Protein AF-A0A8B9NA11-F1 (afdb_monomer_lite)

Sequence (146 aa):
MPLFGKTFSPKKTPPRKCASLSNLHSLDRSTREIELGLDYGIPTMNLAGQSLKFENGQWVAESGSFTGDRREMQRLRKRNQQLEEENNLLRLKVDILLDMVSLCPTVTCPRQQKCRSEGCWNRQRRPFSLLPALSALPCYARQRAK

Radius of gyration: 42.93 Å; chains: 1; bounding box: 74×71×108 Å

InterPro domains:
  IPR028118 Chibby family [PF14645] (2-102)
  IPR028118 Chibby family [cd07429] (1-102)

Organism: NCBI:txid211598

pLDDT: mean 70.32, std 20.33, range [32.75, 98.31]

Foldseek 3Di:
DDPDPDDPDDDPDPPDPPPDCPCLVVDDPVVCCVPPNPCPDFDWDADPNWIWTQDPNDTHTPDDDCVVVVVVVVVVVVVVVVVVVVVVVVVVVVVVVVVCVVVPPPPDPPVVVVVPPDPDDDDDDDDDDDDDDDDDDDDDDDDDDD

Secondary structure (DSSP, 8-state):
---------PPPPPPP----GGGTTSS-HHHHHHHHSS---S-EEEETTEEEEEETTEEEESSS-HHHHHHHHHHHHHHHHHHHHHHHHHHHHHHHHHHHHHHSSSS---TTTTTTS---------------------PPP-----

Structure (mmCIF, N/CA/C/O backbone):
data_AF-A0A8B9NA11-F1
#
_entry.id   AF-A0A8B9NA11-F1
#
loop_
_atom_site.group_PDB
_atom_site.id
_atom_site.type_symbol
_atom_site.label_atom_id
_atom_site.label_alt_id
_atom_site.label_comp_id
_atom_site.label_asym_id
_atom_site.label_entity_id
_atom_site.label_seq_id
_atom_site.pdbx_PDB_ins_code
_atom_site.Cartn_x
_atom_site.Cartn_y
_atom_site.Cartn_z
_atom_site.occupancy
_atom_site.B_iso_or_equiv
_atom_site.auth_seq_id
_atom_site.auth_comp_id
_atom_site.auth_asym_id
_atom_site.auth_atom_id
_atom_site.pdbx_PDB_model_num
ATOM 1 N N . MET A 1 1 ? -3.813 56.909 -9.242 1.00 50.81 1 MET A N 1
ATOM 2 C CA . MET A 1 1 ? -3.854 57.016 -10.723 1.00 50.81 1 MET A CA 1
ATOM 3 C C . MET A 1 1 ? -2.635 56.276 -11.272 1.00 50.81 1 MET A C 1
ATOM 5 O O . MET A 1 1 ? -1.624 56.304 -10.586 1.00 50.81 1 MET A O 1
ATOM 9 N N . PRO A 1 2 ? -2.775 55.430 -12.308 1.00 54.38 2 PRO A N 1
ATOM 10 C CA . PRO A 1 2 ? -2.420 54.013 -12.224 1.00 54.38 2 PRO A CA 1
ATOM 11 C C . PRO A 1 2 ? -0.917 53.748 -12.063 1.00 54.38 2 PRO A C 1
ATOM 13 O O . PRO A 1 2 ? -0.106 54.060 -12.927 1.00 54.38 2 PRO A O 1
ATOM 16 N N . LEU A 1 3 ? -0.612 53.085 -10.944 1.00 57.53 3 LEU A N 1
ATOM 17 C CA . LEU A 1 3 ? 0.678 52.563 -10.479 1.00 57.53 3 LEU A CA 1
ATOM 18 C C . LEU A 1 3 ? 0.939 51.122 -10.982 1.00 57.53 3 LEU A C 1
ATOM 20 O O . LEU A 1 3 ? 1.667 50.358 -10.360 1.00 57.53 3 LEU A O 1
ATOM 24 N N . PHE A 1 4 ? 0.317 50.731 -12.098 1.00 64.19 4 PHE A N 1
ATOM 25 C CA . PHE A 1 4 ? 0.427 49.398 -12.694 1.00 64.19 4 PHE A CA 1
ATOM 26 C C . PHE A 1 4 ? 0.477 49.545 -14.213 1.00 64.19 4 PHE A C 1
ATOM 28 O O . PHE A 1 4 ? -0.523 49.877 -14.844 1.00 64.19 4 PHE A O 1
ATOM 35 N N . GLY A 1 5 ? 1.659 49.348 -14.796 1.00 65.19 5 GLY A N 1
ATOM 36 C CA . GLY A 1 5 ? 1.911 49.695 -16.195 1.00 65.19 5 GLY A CA 1
ATOM 37 C C . GLY A 1 5 ? 3.023 48.888 -16.855 1.00 65.19 5 GLY A C 1
ATOM 38 O O . GLY A 1 5 ? 3.873 49.458 -17.522 1.00 65.19 5 GLY A O 1
ATOM 39 N N . LYS A 1 6 ? 3.018 47.563 -16.685 1.00 63.84 6 LYS A N 1
ATOM 40 C CA . LYS A 1 6 ? 3.519 46.618 -17.696 1.00 63.84 6 LYS A CA 1
ATOM 41 C C . LYS A 1 6 ? 2.579 45.421 -17.692 1.00 63.84 6 LYS A C 1
ATOM 43 O O . LYS A 1 6 ? 2.702 44.534 -16.854 1.00 63.84 6 LYS A O 1
ATOM 48 N N . THR A 1 7 ? 1.611 45.423 -18.604 1.00 67.75 7 THR A N 1
ATOM 49 C CA . THR A 1 7 ? 0.746 44.269 -18.847 1.00 67.75 7 THR A CA 1
ATOM 50 C C . THR A 1 7 ? 1.639 43.108 -19.258 1.00 67.75 7 THR A C 1
ATOM 52 O O . THR A 1 7 ? 2.293 43.156 -20.304 1.00 67.75 7 THR A O 1
ATOM 55 N N . PHE A 1 8 ? 1.721 42.105 -18.386 1.00 72.69 8 PHE A N 1
ATOM 56 C CA . PHE A 1 8 ? 2.454 40.869 -18.612 1.00 72.69 8 PHE A CA 1
ATOM 57 C C . PHE A 1 8 ? 2.107 40.328 -20.003 1.00 72.69 8 PHE A C 1
ATOM 59 O O . PHE A 1 8 ? 0.993 39.878 -20.251 1.00 72.69 8 PHE A O 1
ATOM 66 N N . SER A 1 9 ? 3.064 40.441 -20.921 1.00 72.81 9 SER A N 1
ATOM 67 C CA . SER A 1 9 ? 2.951 39.990 -22.306 1.00 72.81 9 SER A CA 1
ATOM 68 C C . SER A 1 9 ? 3.911 38.816 -22.469 1.00 72.81 9 SER A C 1
ATOM 70 O O . SER A 1 9 ? 5.049 39.011 -22.908 1.00 72.81 9 SER A O 1
ATOM 72 N N . PRO A 1 10 ? 3.531 37.609 -22.010 1.00 77.44 10 PRO A N 1
ATOM 73 C CA . PRO A 1 10 ? 4.408 36.456 -22.085 1.00 77.44 10 PRO A CA 1
ATOM 74 C C . PRO A 1 10 ? 4.738 36.183 -23.551 1.00 77.44 10 PRO A C 1
ATOM 76 O O . PRO A 1 10 ? 3.852 36.115 -24.407 1.00 77.44 10 PRO A O 1
ATOM 79 N N . LYS A 1 11 ? 6.036 36.051 -23.847 1.00 78.69 11 LYS A N 1
ATOM 80 C CA . LYS A 1 11 ? 6.511 35.673 -25.180 1.00 78.69 11 LYS A CA 1
ATOM 81 C C . LYS A 1 11 ? 5.840 34.359 -25.584 1.00 78.69 11 LYS A C 1
ATOM 83 O O . LYS A 1 11 ? 5.716 33.456 -24.757 1.00 78.69 11 LYS A O 1
ATOM 88 N N . LYS A 1 12 ? 5.416 34.251 -26.848 1.00 77.00 12 LYS A N 1
ATOM 89 C CA . LYS A 1 12 ? 4.866 33.002 -27.388 1.00 77.00 12 LYS A CA 1
ATOM 90 C C . LYS A 1 12 ? 5.899 31.901 -27.170 1.00 77.00 12 LYS A C 1
ATOM 92 O O . LYS A 1 12 ? 7.038 32.019 -27.621 1.00 77.00 12 LYS A O 1
ATOM 97 N N . THR A 1 13 ? 5.510 30.871 -26.428 1.00 76.88 13 THR A N 1
ATOM 98 C CA . THR A 1 13 ? 6.340 29.686 -26.259 1.00 76.88 13 THR A CA 1
ATOM 99 C C . THR A 1 13 ? 6.600 29.093 -27.645 1.00 76.88 13 THR A C 1
ATOM 101 O O . THR A 1 13 ? 5.662 29.019 -28.446 1.00 76.88 13 THR A O 1
ATOM 104 N N . PRO A 1 14 ? 7.850 28.708 -27.968 1.00 80.00 14 PRO A N 1
ATOM 105 C CA . PRO A 1 14 ? 8.144 28.032 -29.222 1.00 80.00 14 PRO A CA 1
ATOM 106 C C . PRO A 1 14 ? 7.179 26.858 -29.403 1.00 80.00 14 PRO A C 1
ATOM 108 O O . PRO A 1 14 ? 6.889 26.179 -28.408 1.00 80.00 14 PRO A O 1
ATOM 111 N N . PRO A 1 15 ? 6.674 26.613 -30.626 1.00 77.50 15 PRO A N 1
ATOM 112 C CA . PRO A 1 15 ? 5.846 25.452 -30.890 1.00 77.50 15 PRO A CA 1
ATOM 113 C C . PRO A 1 15 ? 6.562 24.221 -30.349 1.00 77.50 15 PRO A C 1
ATOM 115 O O . PRO A 1 15 ? 7.686 23.912 -30.756 1.00 77.50 15 PRO A O 1
ATOM 118 N N . ARG A 1 16 ? 5.940 23.544 -29.379 1.00 73.25 16 ARG A N 1
ATOM 119 C CA . ARG A 1 16 ? 6.432 22.239 -28.955 1.00 73.25 16 ARG A CA 1
ATOM 120 C C . ARG A 1 16 ? 6.388 21.372 -30.203 1.00 73.25 16 ARG A C 1
ATOM 122 O O . ARG A 1 16 ? 5.339 21.282 -30.838 1.00 73.25 16 ARG A O 1
ATOM 129 N N . LYS A 1 17 ? 7.524 20.781 -30.577 1.00 69.06 17 LYS A N 1
ATOM 130 C CA . LYS A 1 17 ? 7.553 19.704 -31.565 1.00 69.06 17 LYS A CA 1
ATOM 131 C C . LYS A 1 17 ? 6.767 18.555 -30.944 1.00 69.06 17 LYS A C 1
ATOM 133 O O . LYS A 1 17 ? 7.330 17.729 -30.236 1.00 69.06 17 LYS A O 1
ATOM 138 N N . CYS A 1 18 ? 5.448 18.570 -31.101 1.00 62.28 18 CYS A N 1
ATOM 139 C CA . CYS A 1 18 ? 4.649 17.395 -30.834 1.00 62.28 18 CYS A CA 1
ATOM 140 C C . CYS A 1 18 ? 5.216 16.328 -31.763 1.00 62.28 18 CYS A C 1
ATOM 142 O O . CYS A 1 18 ? 5.258 16.538 -32.978 1.00 62.28 18 CYS A O 1
ATOM 144 N N . ALA A 1 19 ? 5.713 15.232 -31.196 1.00 61.53 19 ALA A N 1
ATOM 145 C CA . ALA A 1 19 ? 6.056 14.055 -31.970 1.00 61.53 19 ALA A CA 1
ATOM 146 C C . ALA A 1 19 ? 4.738 13.479 -32.499 1.00 61.53 19 ALA A C 1
ATOM 148 O O . ALA A 1 19 ? 4.117 12.616 -31.888 1.00 61.53 19 ALA A O 1
ATOM 149 N N . SER A 1 20 ? 4.240 14.057 -33.590 1.00 64.75 20 SER A N 1
ATOM 150 C CA . SER A 1 20 ? 3.161 13.462 -34.350 1.00 64.75 20 SER A CA 1
ATOM 151 C C . SER A 1 20 ? 3.720 12.168 -34.921 1.00 64.75 20 SER A C 1
ATOM 153 O O . SER A 1 20 ? 4.660 12.202 -35.716 1.00 64.75 20 SER A O 1
ATOM 155 N N . LEU A 1 21 ? 3.143 11.026 -34.543 1.00 67.75 21 LEU A N 1
ATOM 156 C CA . LEU A 1 21 ? 3.499 9.732 -35.134 1.00 67.75 21 LEU A CA 1
ATOM 157 C C . LEU A 1 21 ? 3.115 9.652 -36.630 1.00 67.75 21 LEU A C 1
ATOM 159 O O . LEU A 1 21 ? 3.302 8.622 -37.265 1.00 67.75 21 LEU A O 1
ATOM 163 N N . SER A 1 22 ? 2.616 10.740 -37.233 1.00 65.62 22 SER A N 1
ATOM 164 C CA . SER A 1 22 ? 2.289 10.844 -38.661 1.00 65.62 22 SER A CA 1
ATOM 165 C C . SER A 1 22 ? 3.477 10.585 -39.598 1.00 65.62 22 SER A C 1
ATOM 167 O O . SER A 1 22 ? 3.269 10.185 -40.742 1.00 65.62 22 SER A O 1
ATOM 169 N N . ASN A 1 23 ? 4.717 10.756 -39.126 1.00 67.38 23 ASN A N 1
ATOM 170 C CA . ASN A 1 23 ? 5.935 10.505 -39.910 1.00 67.38 23 ASN A CA 1
ATOM 171 C C . ASN A 1 23 ? 6.467 9.063 -39.773 1.00 67.38 23 ASN A C 1
ATOM 173 O O . ASN A 1 23 ? 7.604 8.771 -40.120 1.00 67.38 23 ASN A O 1
ATOM 177 N N . LEU A 1 24 ? 5.623 8.130 -39.329 1.00 67.69 24 LEU A N 1
ATOM 178 C CA . LEU A 1 24 ? 5.895 6.687 -39.262 1.00 67.69 24 LEU A CA 1
ATOM 179 C C . LEU A 1 24 ? 6.466 6.077 -40.559 1.00 67.69 24 LEU A C 1
ATOM 181 O O . LEU A 1 24 ? 7.174 5.075 -40.519 1.00 67.69 24 LEU A O 1
ATOM 185 N N . HIS A 1 25 ? 6.136 6.666 -41.709 1.00 70.75 25 HIS A N 1
ATOM 186 C CA . HIS A 1 25 ? 6.574 6.226 -43.035 1.00 70.75 25 HIS A CA 1
ATOM 187 C C . HIS A 1 25 ? 7.973 6.729 -43.427 1.00 70.75 25 HIS A C 1
ATOM 189 O O . HIS A 1 25 ? 8.557 6.180 -44.354 1.00 70.75 25 HIS A O 1
ATOM 195 N N . SER A 1 26 ? 8.502 7.761 -42.758 1.00 78.50 26 SER A N 1
ATOM 196 C CA . SER A 1 26 ? 9.853 8.285 -43.007 1.00 78.50 26 SER A CA 1
ATOM 197 C C . SER A 1 26 ? 10.919 7.637 -42.123 1.00 78.50 26 SER A C 1
ATOM 199 O O . SER A 1 26 ? 12.092 7.970 -42.256 1.00 78.50 26 SER A O 1
ATOM 201 N N . LEU A 1 27 ? 10.517 6.776 -41.184 1.00 78.19 27 LEU A N 1
ATOM 202 C CA . LEU A 1 27 ? 11.444 5.965 -40.403 1.00 78.19 27 LEU A CA 1
ATOM 203 C C . LEU A 1 27 ? 11.871 4.754 -41.228 1.00 78.19 27 LEU A C 1
ATOM 205 O O . LEU A 1 27 ? 11.036 4.092 -41.853 1.00 78.19 27 LEU A O 1
ATOM 209 N N . ASP A 1 28 ? 13.163 4.447 -41.187 1.00 85.69 28 ASP A N 1
ATOM 210 C CA . ASP A 1 28 ? 13.688 3.232 -41.790 1.00 85.69 28 ASP A CA 1
ATOM 211 C C . ASP A 1 28 ? 13.031 1.997 -41.169 1.00 85.69 28 ASP A C 1
ATOM 213 O O . ASP A 1 28 ? 12.646 1.972 -39.994 1.00 85.69 28 ASP A O 1
ATOM 217 N N . ARG A 1 29 ? 12.898 0.943 -41.980 1.00 82.88 29 ARG A N 1
ATOM 218 C CA . ARG A 1 29 ? 12.214 -0.296 -41.593 1.00 82.88 29 ARG A CA 1
ATOM 219 C C . ARG A 1 29 ? 12.754 -0.879 -40.284 1.00 82.88 29 ARG A C 1
ATOM 221 O O . ARG A 1 29 ? 11.957 -1.271 -39.441 1.00 82.88 29 ARG A O 1
ATOM 228 N N . SER A 1 30 ? 14.075 -0.896 -40.116 1.00 82.56 30 SER A N 1
ATOM 229 C CA . SER A 1 30 ? 14.747 -1.404 -38.916 1.00 82.56 30 SER A CA 1
ATOM 230 C C . SER A 1 30 ? 14.407 -0.582 -37.672 1.00 82.56 30 SER A C 1
ATOM 232 O O . SER A 1 30 ? 14.032 -1.148 -36.652 1.00 82.56 30 SER A O 1
ATOM 234 N N . THR A 1 31 ? 14.464 0.749 -37.756 1.00 82.94 31 THR A N 1
ATOM 235 C CA . THR A 1 31 ? 14.104 1.647 -36.648 1.00 82.94 31 THR A CA 1
ATOM 236 C C . THR A 1 31 ? 12.638 1.485 -36.261 1.00 82.94 31 THR A C 1
ATOM 238 O O . THR A 1 31 ? 12.312 1.392 -35.082 1.00 82.94 31 THR A O 1
ATOM 241 N N . ARG A 1 32 ? 11.749 1.372 -37.254 1.00 82.69 32 ARG A N 1
ATOM 242 C CA . ARG A 1 32 ? 10.318 1.156 -37.020 1.00 82.69 32 ARG A CA 1
ATOM 243 C C . ARG A 1 32 ? 10.036 -0.183 -36.339 1.00 82.69 32 ARG A C 1
ATOM 245 O O . ARG A 1 32 ? 9.165 -0.245 -35.480 1.00 82.69 32 ARG A O 1
ATOM 252 N N . GLU A 1 33 ? 10.739 -1.243 -36.725 1.00 81.75 33 GLU A N 1
ATOM 253 C CA . GLU A 1 33 ? 10.599 -2.570 -36.116 1.00 81.75 33 GLU A CA 1
ATOM 254 C C . GLU A 1 33 ? 11.138 -2.603 -34.674 1.00 81.75 33 GLU A C 1
ATOM 256 O O . GLU A 1 33 ? 10.540 -3.262 -33.834 1.00 81.75 33 GLU A O 1
ATOM 261 N N . ILE A 1 34 ? 12.191 -1.843 -34.354 1.00 81.19 34 ILE A N 1
ATOM 262 C CA . ILE A 1 34 ? 12.743 -1.757 -32.990 1.00 81.19 34 ILE A CA 1
ATOM 263 C C . ILE A 1 34 ? 11.848 -0.926 -32.059 1.00 81.19 34 ILE A C 1
ATOM 265 O O . ILE A 1 34 ? 11.623 -1.307 -30.915 1.00 81.19 34 ILE A O 1
ATOM 269 N N . GLU A 1 35 ? 11.352 0.223 -32.521 1.00 79.88 35 GLU A N 1
ATOM 270 C CA . GLU A 1 35 ? 10.604 1.152 -31.661 1.00 79.88 35 GLU A CA 1
ATOM 271 C C . GLU A 1 35 ? 9.112 0.817 -31.563 1.00 79.88 35 GLU A C 1
ATOM 273 O O . GLU A 1 35 ? 8.482 1.066 -30.536 1.00 79.88 35 GLU A O 1
ATOM 278 N N . LEU A 1 36 ? 8.528 0.299 -32.646 1.00 78.56 36 LEU A N 1
ATOM 279 C CA . LEU A 1 36 ? 7.081 0.123 -32.804 1.00 78.56 36 LEU A CA 1
ATOM 280 C C . LEU A 1 36 ? 6.699 -1.287 -33.275 1.00 78.56 36 LEU A C 1
ATOM 282 O O . LEU A 1 36 ? 5.521 -1.547 -33.529 1.00 78.56 36 LEU A O 1
ATOM 286 N N . GLY A 1 37 ? 7.669 -2.192 -33.427 1.00 76.88 37 GLY A N 1
ATOM 287 C CA . GLY A 1 37 ? 7.404 -3.587 -33.765 1.00 76.88 37 GLY A CA 1
ATOM 288 C C . GLY A 1 37 ? 6.684 -4.317 -32.638 1.00 76.88 37 GLY A C 1
ATOM 289 O O . GLY A 1 37 ? 6.670 -3.868 -31.503 1.00 76.88 37 GLY A O 1
ATOM 290 N N . LEU A 1 38 ? 6.071 -5.453 -32.966 1.00 77.50 38 LEU A N 1
ATOM 291 C CA . LEU A 1 38 ? 5.272 -6.253 -32.027 1.00 77.50 38 LEU A CA 1
ATOM 292 C C . LEU A 1 38 ? 6.113 -7.099 -31.051 1.00 77.50 38 LEU A C 1
ATOM 294 O O . LEU A 1 38 ? 5.553 -7.798 -30.207 1.00 77.50 38 LEU A O 1
ATOM 298 N N . ASP A 1 39 ? 7.439 -7.059 -31.177 1.00 81.19 39 ASP A N 1
ATOM 299 C CA . ASP A 1 39 ? 8.374 -7.835 -30.362 1.00 81.19 39 ASP A CA 1
ATOM 300 C C . ASP A 1 39 ? 8.880 -7.001 -29.176 1.00 81.19 39 ASP A C 1
ATOM 302 O O . ASP A 1 39 ? 10.011 -6.525 -29.140 1.00 81.19 39 ASP A O 1
ATOM 306 N N . TYR A 1 40 ? 7.987 -6.756 -28.215 1.00 73.44 40 TYR A N 1
ATOM 307 C CA . TYR A 1 40 ? 8.263 -5.916 -27.041 1.00 73.44 40 TYR A CA 1
ATOM 308 C C . TYR A 1 40 ? 9.015 -6.653 -25.919 1.00 73.44 40 TYR A C 1
ATOM 310 O O . TYR A 1 40 ? 9.328 -6.052 -24.890 1.00 73.44 40 TYR A O 1
ATOM 318 N N . GLY A 1 41 ? 9.263 -7.958 -26.075 1.00 83.75 41 GLY A N 1
ATOM 319 C CA . GLY A 1 41 ? 9.775 -8.813 -25.006 1.00 83.75 41 GLY A CA 1
ATOM 320 C C . GLY A 1 41 ? 8.864 -8.850 -23.769 1.00 83.75 41 GLY A C 1
ATOM 321 O O . GLY A 1 41 ? 7.668 -8.557 -23.825 1.00 83.75 41 GLY A O 1
ATOM 322 N N . ILE A 1 42 ? 9.432 -9.239 -22.626 1.00 85.44 42 ILE A N 1
ATOM 323 C CA . ILE A 1 42 ? 8.741 -9.170 -21.332 1.00 85.44 42 ILE A CA 1
ATOM 324 C C . ILE A 1 42 ? 8.704 -7.697 -20.898 1.00 85.44 42 ILE A C 1
ATOM 326 O O . ILE A 1 42 ? 9.771 -7.089 -20.811 1.00 85.44 42 ILE A O 1
ATOM 330 N N . PRO A 1 43 ? 7.530 -7.112 -20.584 1.00 88.62 43 PRO A N 1
ATOM 331 C CA . PRO A 1 43 ? 7.456 -5.734 -20.115 1.00 88.62 43 PRO A CA 1
ATOM 332 C C . PRO A 1 43 ? 8.323 -5.521 -18.870 1.00 88.62 43 PRO A C 1
ATOM 334 O O . PRO A 1 43 ? 8.164 -6.221 -17.866 1.00 88.62 43 PRO A O 1
ATOM 337 N N . THR A 1 44 ? 9.218 -4.536 -18.928 1.00 89.38 44 THR A N 1
ATOM 338 C CA . THR A 1 44 ? 10.053 -4.116 -17.800 1.00 89.38 44 THR A CA 1
ATOM 339 C C . THR A 1 44 ? 9.758 -2.667 -17.415 1.00 89.38 44 THR A C 1
ATOM 341 O O . THR A 1 44 ? 9.315 -1.857 -18.228 1.00 89.38 44 THR A O 1
ATOM 344 N N . MET A 1 45 ? 9.953 -2.330 -16.144 1.00 88.19 45 MET A N 1
ATOM 345 C CA . MET A 1 45 ? 9.677 -1.012 -15.584 1.00 88.19 45 MET A CA 1
ATOM 346 C C . MET A 1 45 ? 10.733 -0.674 -14.535 1.00 88.19 45 MET A C 1
ATOM 348 O O . MET A 1 45 ? 10.988 -1.468 -13.639 1.00 88.19 45 MET A O 1
ATOM 352 N N . ASN A 1 46 ? 11.317 0.522 -14.606 1.00 88.12 46 ASN A N 1
ATOM 353 C CA . ASN A 1 46 ? 12.256 1.002 -13.594 1.00 88.12 46 ASN A CA 1
ATOM 354 C C . ASN A 1 46 ? 11.572 2.039 -12.696 1.00 88.12 46 ASN A C 1
ATOM 356 O O . ASN A 1 46 ? 11.262 3.142 -13.148 1.00 88.12 46 ASN A O 1
ATOM 360 N N . LEU A 1 47 ? 11.333 1.690 -11.431 1.00 85.56 47 LEU A N 1
ATOM 361 C CA . LEU A 1 47 ? 10.794 2.603 -10.422 1.00 85.56 47 LEU A CA 1
ATOM 362 C C . LEU A 1 47 ? 11.781 2.726 -9.268 1.00 85.56 47 LEU A C 1
ATOM 364 O O . LEU A 1 47 ? 12.217 1.725 -8.711 1.00 85.56 47 LEU A O 1
ATOM 368 N N . ALA A 1 48 ? 12.115 3.963 -8.892 1.00 79.38 48 ALA A N 1
ATOM 369 C CA . ALA A 1 48 ? 12.996 4.255 -7.758 1.00 79.38 48 ALA A CA 1
ATOM 370 C C . ALA A 1 48 ? 14.351 3.504 -7.791 1.00 79.38 48 ALA A C 1
ATOM 372 O O . ALA A 1 48 ? 14.906 3.170 -6.747 1.00 79.38 48 ALA A O 1
ATOM 373 N N . GLY A 1 49 ? 14.887 3.236 -8.989 1.00 79.75 49 GLY A N 1
ATOM 374 C CA . GLY A 1 49 ? 16.145 2.505 -9.167 1.00 79.75 49 GLY A CA 1
ATOM 375 C C . GLY A 1 49 ? 16.012 0.982 -9.079 1.00 79.75 49 GLY A C 1
ATOM 376 O O . GLY A 1 49 ? 17.030 0.293 -9.063 1.00 79.75 49 GLY A O 1
ATOM 377 N N . GLN A 1 50 ? 14.788 0.450 -9.029 1.00 81.56 50 GLN A N 1
ATOM 378 C CA . GLN A 1 50 ? 14.500 -0.980 -9.076 1.00 81.56 50 GLN A CA 1
ATOM 379 C C . GLN A 1 50 ? 13.957 -1.366 -10.454 1.00 81.56 50 GLN A C 1
ATOM 381 O O . GLN A 1 50 ? 12.963 -0.800 -10.910 1.00 81.56 50 GLN A O 1
ATOM 386 N N . SER A 1 51 ? 14.584 -2.360 -11.091 1.00 85.88 51 SER A N 1
ATOM 387 C CA . SER A 1 51 ? 14.066 -2.993 -12.309 1.00 85.88 51 SER A CA 1
ATOM 388 C C . SER A 1 51 ? 12.991 -4.018 -11.938 1.00 85.88 51 SER A C 1
ATOM 390 O O . SER A 1 51 ? 13.234 -4.929 -11.144 1.00 85.88 51 SER A O 1
ATOM 392 N N . LEU A 1 52 ? 11.788 -3.851 -12.479 1.00 89.56 52 LEU A N 1
ATOM 393 C CA . LEU A 1 52 ? 10.632 -4.727 -12.316 1.00 89.56 52 LEU A CA 1
ATOM 394 C C . LEU A 1 52 ? 10.319 -5.366 -13.667 1.00 89.56 52 LEU A C 1
ATOM 396 O O . LEU A 1 52 ? 10.225 -4.667 -14.670 1.00 89.56 52 LEU A O 1
ATOM 400 N N . LYS A 1 53 ? 10.094 -6.674 -13.689 1.00 91.69 53 LYS A N 1
ATOM 401 C CA . LYS A 1 53 ? 9.664 -7.444 -14.859 1.00 91.69 53 LYS A CA 1
ATOM 402 C C . LYS A 1 53 ? 8.254 -7.981 -14.649 1.00 91.69 53 LYS A C 1
ATOM 404 O O . LYS A 1 53 ? 7.890 -8.360 -13.536 1.00 91.69 53 LYS A O 1
ATOM 409 N N . PHE A 1 54 ? 7.447 -7.987 -15.700 1.00 89.44 54 PHE A N 1
ATOM 410 C CA . PHE A 1 54 ? 6.080 -8.487 -15.634 1.00 89.44 54 PHE A CA 1
ATOM 411 C C . PHE A 1 54 ? 6.039 -9.995 -15.899 1.00 89.44 54 PHE A C 1
ATOM 413 O O . PHE A 1 54 ? 6.192 -10.443 -17.032 1.00 89.44 54 PHE A O 1
ATOM 420 N N . GLU A 1 55 ? 5.807 -10.790 -14.856 1.00 89.06 55 GLU A N 1
ATOM 421 C CA . GLU A 1 55 ? 5.762 -12.253 -14.926 1.00 89.06 55 GLU A CA 1
ATOM 422 C C . GLU A 1 55 ? 4.512 -12.777 -14.208 1.00 89.06 55 GLU A C 1
ATOM 424 O O . GLU A 1 55 ? 4.168 -12.322 -13.119 1.00 89.06 55 GLU A O 1
ATOM 429 N N . ASN A 1 56 ? 3.807 -13.745 -14.806 1.00 86.56 56 ASN A N 1
ATOM 430 C CA . ASN A 1 56 ? 2.613 -14.380 -14.219 1.00 86.56 56 ASN A CA 1
ATOM 431 C C . ASN A 1 56 ? 1.507 -13.397 -13.769 1.00 86.56 56 ASN A C 1
ATOM 433 O O . ASN A 1 56 ? 0.803 -13.649 -12.791 1.00 86.56 56 ASN A O 1
ATOM 437 N N . GLY A 1 57 ? 1.348 -12.263 -14.461 1.00 88.88 57 GLY A N 1
ATOM 438 C CA . GLY A 1 57 ? 0.350 -11.247 -14.108 1.00 88.88 57 GLY A CA 1
ATOM 439 C C . GLY A 1 57 ? 0.770 -10.302 -12.977 1.00 88.88 57 GLY A C 1
ATOM 440 O O . GLY A 1 57 ? -0.053 -9.516 -12.507 1.00 88.88 57 GLY A O 1
ATOM 441 N N . GLN A 1 58 ? 2.022 -10.371 -12.517 1.00 88.81 58 GLN A N 1
ATOM 442 C CA . GLN A 1 58 ? 2.547 -9.563 -11.419 1.00 88.81 58 GLN A CA 1
ATOM 443 C C . GLN A 1 58 ? 3.870 -8.894 -11.803 1.00 88.81 58 GLN A C 1
ATOM 445 O O . GLN A 1 58 ? 4.656 -9.419 -12.587 1.00 88.81 58 GLN A O 1
ATOM 450 N N . TRP A 1 59 ? 4.131 -7.725 -11.221 1.00 88.38 59 TRP A N 1
ATOM 451 C CA . TRP A 1 59 ? 5.431 -7.066 -11.321 1.00 88.38 59 TRP A CA 1
ATOM 452 C C . TRP A 1 59 ? 6.386 -7.669 -10.290 1.00 88.38 59 TRP A C 1
ATOM 454 O O . TRP A 1 59 ? 6.154 -7.562 -9.085 1.00 88.38 59 TRP A O 1
ATOM 464 N N . VAL A 1 60 ? 7.452 -8.307 -10.764 1.00 85.19 60 VAL A N 1
ATOM 465 C CA . VAL A 1 60 ? 8.472 -8.973 -9.950 1.00 85.19 60 VAL A CA 1
ATOM 466 C C . VAL A 1 60 ? 9.781 -8.208 -10.082 1.00 85.19 60 VAL A C 1
ATOM 468 O O . VAL A 1 60 ? 10.205 -7.890 -11.186 1.00 85.19 60 VAL A O 1
ATOM 471 N N . ALA A 1 61 ? 10.446 -7.909 -8.970 1.00 85.00 61 ALA A N 1
ATOM 472 C CA . ALA A 1 61 ? 11.750 -7.255 -9.019 1.00 85.00 61 ALA A CA 1
ATOM 473 C C . ALA A 1 61 ? 12.824 -8.195 -9.580 1.00 85.00 61 ALA A C 1
ATOM 475 O O . ALA A 1 61 ? 12.960 -9.345 -9.154 1.00 85.00 61 ALA A O 1
ATOM 476 N N . GLU A 1 62 ? 13.605 -7.686 -10.523 1.00 76.19 62 GLU A N 1
ATOM 477 C CA . GLU A 1 62 ? 14.709 -8.367 -11.182 1.00 76.19 62 GLU A CA 1
ATOM 478 C C . GLU A 1 62 ? 15.922 -8.363 -10.237 1.00 76.19 62 GLU A C 1
ATOM 480 O O . GLU A 1 62 ? 16.832 -7.553 -10.338 1.00 76.19 62 GLU A O 1
ATOM 485 N N . SER A 1 63 ? 15.886 -9.237 -9.228 1.00 65.62 63 SER A N 1
ATOM 486 C CA . SER A 1 63 ? 17.020 -9.543 -8.344 1.00 65.62 63 SER A CA 1
ATOM 487 C C . SER 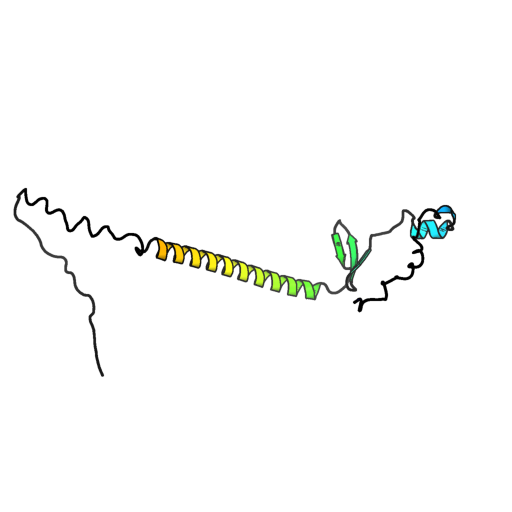A 1 63 ? 17.660 -8.323 -7.653 1.00 65.62 63 SER A C 1
ATOM 489 O O . SER A 1 63 ? 18.813 -7.984 -7.894 1.00 65.62 63 SER A O 1
ATOM 491 N N . GLY A 1 64 ? 16.940 -7.697 -6.715 1.00 57.81 64 GLY A N 1
ATOM 492 C CA . GLY A 1 64 ? 17.493 -6.627 -5.876 1.00 57.81 64 GLY A CA 1
ATOM 493 C C . GLY A 1 64 ? 16.680 -6.360 -4.607 1.00 57.81 64 GLY A C 1
ATOM 494 O O . GLY A 1 64 ? 15.631 -5.735 -4.651 1.00 57.81 64 GLY A O 1
ATOM 495 N N . SER A 1 65 ? 17.171 -6.847 -3.464 1.00 55.41 65 SER A N 1
ATOM 496 C CA . SER A 1 65 ? 16.909 -6.352 -2.097 1.00 55.41 65 SER A CA 1
ATOM 497 C C . SER A 1 65 ? 15.463 -6.014 -1.660 1.00 55.41 65 SER A C 1
ATOM 499 O O . SER A 1 65 ? 15.244 -5.030 -0.960 1.00 55.41 65 SER A O 1
ATOM 501 N N . PHE A 1 66 ? 14.478 -6.881 -1.913 1.00 58.44 66 PHE A N 1
ATOM 502 C CA . PHE A 1 66 ? 13.167 -6.799 -1.227 1.00 58.44 66 PHE A CA 1
ATOM 503 C C . PHE A 1 66 ? 13.185 -7.324 0.224 1.00 58.44 66 PHE A C 1
ATOM 505 O O . PHE A 1 66 ? 12.166 -7.337 0.918 1.00 58.44 66 PHE A O 1
ATOM 512 N N . THR A 1 67 ? 14.327 -7.809 0.717 1.00 59.53 67 THR A N 1
ATOM 513 C CA . THR A 1 67 ? 14.427 -8.424 2.051 1.00 59.53 67 THR A CA 1
ATOM 514 C C . THR A 1 67 ? 14.348 -7.396 3.185 1.00 59.53 67 THR A C 1
ATOM 516 O O . THR A 1 67 ? 13.816 -7.725 4.250 1.00 59.53 67 THR A O 1
ATOM 519 N N . GLY A 1 68 ? 14.825 -6.165 2.959 1.00 62.50 68 GLY A N 1
ATOM 520 C CA . GLY A 1 68 ? 14.689 -5.029 3.881 1.00 62.50 68 GLY A CA 1
ATOM 521 C C . GLY A 1 68 ? 13.240 -4.555 3.989 1.00 62.50 68 GLY A C 1
ATOM 522 O O . GLY A 1 68 ? 12.663 -4.601 5.080 1.00 62.50 68 GLY A O 1
ATOM 523 N N . ASP A 1 69 ? 12.622 -4.253 2.843 1.00 70.00 69 ASP A N 1
ATOM 524 C CA . ASP A 1 69 ? 11.214 -3.845 2.746 1.00 70.00 69 ASP A CA 1
ATOM 525 C C . ASP A 1 69 ? 10.264 -4.895 3.311 1.00 70.00 69 ASP A C 1
ATOM 527 O O . ASP A 1 69 ? 9.316 -4.567 4.015 1.00 70.00 69 ASP A O 1
ATOM 531 N N . ARG A 1 70 ? 10.523 -6.187 3.092 1.00 76.56 70 ARG A N 1
ATOM 532 C CA . ARG A 1 70 ? 9.663 -7.246 3.634 1.00 76.56 70 ARG A CA 1
ATOM 533 C C . ARG A 1 70 ? 9.682 -7.290 5.165 1.00 76.56 70 ARG A C 1
ATOM 535 O O . ARG A 1 70 ? 8.641 -7.531 5.779 1.00 76.56 70 ARG A O 1
ATOM 542 N N . ARG A 1 71 ? 10.838 -7.056 5.802 1.00 81.50 71 ARG A N 1
ATOM 543 C CA . ARG A 1 71 ? 10.943 -6.999 7.274 1.00 81.50 71 ARG A CA 1
ATOM 544 C C . ARG A 1 71 ? 10.284 -5.741 7.829 1.00 81.50 71 ARG A C 1
ATOM 546 O O . ARG A 1 71 ? 9.584 -5.824 8.837 1.00 81.50 71 ARG A O 1
ATOM 553 N N . GLU A 1 72 ? 10.496 -4.597 7.189 1.00 84.44 72 GLU A N 1
ATOM 554 C CA . GLU A 1 72 ? 9.857 -3.337 7.569 1.00 84.44 72 GLU A CA 1
ATOM 555 C C . GLU A 1 72 ? 8.338 -3.398 7.391 1.00 84.44 72 GLU A C 1
ATOM 557 O O . GLU A 1 72 ? 7.597 -3.111 8.329 1.00 84.44 72 GLU A O 1
ATOM 562 N N . MET A 1 73 ? 7.864 -3.911 6.259 1.00 84.38 73 MET A N 1
ATOM 563 C CA . MET A 1 73 ? 6.451 -4.152 5.985 1.00 84.38 73 MET A CA 1
ATOM 564 C C . MET A 1 73 ? 5.821 -5.083 7.024 1.00 84.38 73 MET A C 1
ATOM 566 O O . MET A 1 73 ? 4.714 -4.826 7.493 1.00 84.38 73 MET A O 1
ATOM 570 N N . GLN A 1 74 ? 6.520 -6.139 7.449 1.00 89.56 74 GLN A N 1
ATOM 571 C CA . GLN A 1 74 ? 6.024 -7.016 8.509 1.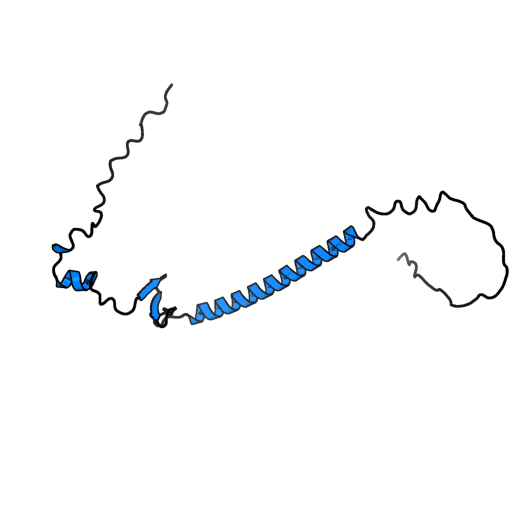00 89.56 74 GLN A CA 1
ATOM 572 C C . GLN A 1 74 ? 5.944 -6.300 9.868 1.00 89.56 74 GLN A C 1
ATOM 574 O O . GLN A 1 74 ? 4.990 -6.513 10.616 1.00 89.56 74 GLN A O 1
ATOM 579 N N . ARG A 1 75 ? 6.915 -5.438 10.198 1.00 93.88 75 ARG A N 1
ATOM 580 C CA . ARG A 1 75 ? 6.876 -4.607 11.416 1.00 93.88 75 ARG A CA 1
ATOM 581 C C . ARG A 1 75 ? 5.725 -3.602 11.371 1.00 93.88 75 ARG A C 1
ATOM 583 O O . ARG A 1 75 ? 5.015 -3.466 12.363 1.00 93.88 75 ARG A O 1
ATOM 590 N N . LEU A 1 76 ? 5.520 -2.946 10.232 1.00 93.50 76 LEU A N 1
ATOM 591 C CA . LEU A 1 76 ? 4.424 -2.002 10.010 1.00 93.50 76 LEU A CA 1
ATOM 592 C C . LEU A 1 76 ? 3.064 -2.687 10.137 1.00 93.50 76 LEU A C 1
ATOM 594 O O . LEU A 1 76 ? 2.198 -2.169 10.832 1.00 93.50 76 LEU A O 1
ATOM 598 N N . ARG A 1 77 ? 2.897 -3.887 9.567 1.00 95.06 77 ARG A N 1
ATOM 599 C CA . ARG A 1 77 ? 1.669 -4.683 9.730 1.00 95.06 77 ARG A CA 1
ATOM 600 C C . ARG A 1 77 ? 1.365 -4.990 11.193 1.00 95.06 77 ARG A C 1
ATOM 602 O O . ARG A 1 77 ? 0.239 -4.786 11.624 1.00 95.06 77 ARG A O 1
ATOM 609 N N . LYS A 1 78 ? 2.369 -5.420 11.967 1.00 96.75 78 LYS A N 1
ATOM 610 C CA . LYS A 1 78 ? 2.197 -5.683 13.406 1.00 96.75 78 LYS A CA 1
ATOM 611 C C . LYS A 1 78 ? 1.794 -4.427 14.178 1.00 96.75 78 LYS A C 1
ATOM 613 O O . LYS A 1 78 ? 0.902 -4.496 15.011 1.00 96.75 78 LYS A O 1
ATOM 618 N N . ARG A 1 79 ? 2.431 -3.286 13.892 1.00 96.75 79 ARG A N 1
ATOM 619 C CA . ARG A 1 79 ? 2.077 -2.006 14.524 1.00 96.75 79 ARG A CA 1
ATOM 620 C C . ARG A 1 79 ? 0.663 -1.563 14.164 1.00 96.75 79 ARG A C 1
ATOM 622 O O . ARG A 1 79 ? -0.060 -1.146 15.051 1.00 96.75 79 ARG A O 1
ATOM 629 N N . ASN A 1 80 ? 0.260 -1.684 12.900 1.00 97.06 80 ASN A N 1
ATOM 630 C CA . ASN A 1 80 ? -1.105 -1.351 12.490 1.00 97.06 80 ASN A CA 1
ATOM 631 C C . ASN A 1 80 ? -2.137 -2.222 13.202 1.00 97.06 80 ASN A C 1
ATOM 633 O O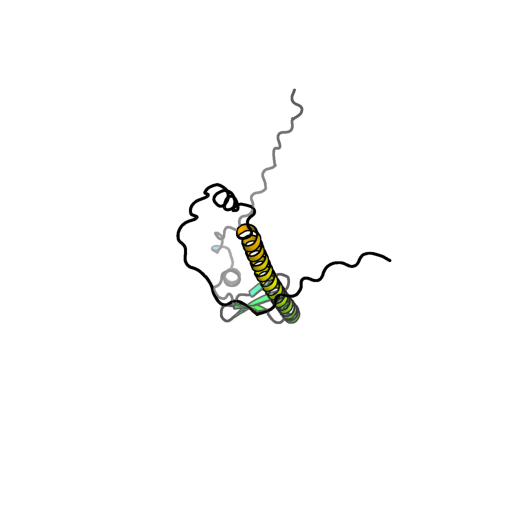 . ASN A 1 80 ? -3.108 -1.693 13.719 1.00 97.06 80 ASN A O 1
ATOM 637 N N . GLN A 1 81 ? -1.886 -3.528 13.306 1.00 97.94 81 GLN A N 1
ATOM 638 C CA . GLN A 1 81 ? -2.780 -4.430 14.028 1.00 97.94 81 GLN A CA 1
ATOM 639 C C . GLN A 1 81 ? -2.923 -4.038 15.508 1.00 97.94 81 GLN A C 1
ATOM 641 O O . GLN A 1 81 ? -4.033 -3.960 16.020 1.00 97.94 81 GLN A O 1
ATOM 646 N N . GLN A 1 82 ? -1.811 -3.718 16.178 1.00 97.88 82 GLN A N 1
ATOM 647 C CA . GLN A 1 82 ? -1.838 -3.224 17.560 1.00 97.88 82 GLN A CA 1
ATOM 648 C C . GLN A 1 82 ? -2.624 -1.915 17.685 1.00 97.88 82 GLN A C 1
ATOM 650 O O . GLN A 1 82 ? -3.447 -1.770 18.584 1.00 97.88 82 GLN A O 1
ATOM 655 N N . LEU A 1 83 ? -2.406 -0.973 16.766 1.00 98.31 83 LEU A N 1
ATOM 656 C CA . LEU A 1 83 ? -3.121 0.301 16.754 1.00 98.31 83 LEU A CA 1
ATOM 657 C C . LEU A 1 83 ? -4.619 0.117 16.492 1.00 98.31 83 LEU A C 1
ATOM 659 O O . LEU A 1 83 ? -5.425 0.829 17.082 1.00 98.31 83 LEU A O 1
ATOM 663 N N . GLU A 1 84 ? -5.011 -0.831 15.643 1.00 98.06 84 GLU A N 1
ATOM 664 C CA . GLU A 1 84 ? -6.414 -1.177 15.407 1.00 98.06 84 GLU A CA 1
ATOM 665 C C . GLU A 1 84 ? -7.066 -1.768 16.663 1.00 98.06 84 GLU A C 1
ATOM 667 O O . GLU A 1 84 ? -8.172 -1.364 17.026 1.00 98.06 84 GLU A O 1
ATOM 672 N N . GLU A 1 85 ? -6.379 -2.669 17.368 1.00 97.94 85 GLU A N 1
ATOM 673 C CA . GLU A 1 85 ? -6.845 -3.237 18.639 1.00 97.94 85 GLU A CA 1
ATOM 674 C C . GLU A 1 85 ? -7.002 -2.158 19.720 1.00 97.94 85 GLU A C 1
ATOM 676 O O . GLU A 1 85 ? -8.043 -2.088 20.380 1.00 97.94 85 GLU A O 1
ATOM 681 N N . GLU A 1 86 ? -6.018 -1.266 19.862 1.00 97.88 86 GLU A N 1
ATOM 682 C CA . GLU A 1 86 ? -6.102 -0.120 20.770 1.00 97.88 86 GLU A CA 1
ATOM 683 C C . GLU A 1 86 ? -7.248 0.820 20.386 1.00 97.88 86 GLU A C 1
ATOM 685 O O . GLU A 1 86 ? -8.000 1.255 21.257 1.00 97.88 86 GLU A O 1
ATOM 690 N N . ASN A 1 87 ? -7.434 1.104 19.094 1.00 98.19 87 ASN A N 1
ATOM 691 C CA . ASN A 1 87 ? -8.520 1.960 18.620 1.00 98.19 87 ASN A CA 1
ATOM 692 C C . ASN A 1 87 ? -9.889 1.353 18.947 1.00 98.19 87 ASN A C 1
ATOM 694 O O . ASN A 1 87 ? -10.763 2.050 19.460 1.00 98.19 87 ASN A O 1
ATOM 698 N N . ASN A 1 88 ? -10.060 0.052 18.709 1.00 98.19 88 ASN A N 1
ATOM 699 C CA . ASN A 1 88 ? -11.289 -0.668 19.030 1.00 98.19 88 ASN A CA 1
ATOM 700 C C . ASN A 1 88 ? -11.565 -0.659 20.539 1.00 98.19 88 ASN A C 1
ATOM 702 O O . ASN A 1 88 ? -12.685 -0.366 20.957 1.00 98.19 88 ASN A O 1
ATOM 706 N N . LEU A 1 89 ? -10.545 -0.897 21.370 1.00 98.31 89 LEU A N 1
ATOM 707 C CA . LEU A 1 89 ? -10.678 -0.823 22.825 1.00 98.31 89 LEU A CA 1
ATOM 708 C C . LEU A 1 89 ? -11.048 0.589 23.295 1.00 98.31 89 LEU A C 1
ATOM 710 O O . LEU A 1 89 ? -11.879 0.744 24.188 1.00 98.31 89 LEU A O 1
ATOM 714 N N . LEU A 1 90 ? -10.429 1.622 22.722 1.00 98.25 90 LEU A N 1
ATOM 715 C CA . LEU A 1 90 ? -10.727 3.013 23.059 1.00 98.25 90 LEU A CA 1
ATOM 716 C C . LEU A 1 90 ? -12.167 3.382 22.699 1.00 98.25 90 LEU A C 1
ATOM 718 O O . LEU A 1 90 ? -12.832 4.016 23.513 1.00 98.25 90 LEU A O 1
ATOM 722 N N . ARG A 1 91 ? -12.672 2.939 21.541 1.00 97.88 91 ARG A N 1
ATOM 723 C CA . ARG A 1 91 ? -14.082 3.125 21.162 1.00 97.88 91 ARG A CA 1
ATOM 724 C C . ARG A 1 91 ? -15.023 2.476 22.173 1.00 97.88 91 ARG A C 1
ATOM 726 O O . ARG A 1 91 ? -15.876 3.164 22.716 1.00 97.88 91 ARG A O 1
ATOM 733 N N . LEU A 1 92 ? -14.781 1.212 22.527 1.00 97.88 92 LEU A N 1
ATOM 734 C CA . LEU A 1 92 ? -15.578 0.511 23.542 1.00 97.88 92 LEU A CA 1
ATOM 735 C C . LEU A 1 92 ? -15.545 1.215 24.904 1.00 97.88 92 LEU A C 1
ATOM 737 O O . LEU A 1 92 ? -16.568 1.316 25.574 1.00 97.88 92 LEU A O 1
ATOM 741 N N . LYS A 1 93 ? -14.383 1.727 25.328 1.00 97.25 93 LYS A N 1
ATOM 742 C CA . LYS A 1 93 ? -14.270 2.499 26.575 1.00 97.25 93 LYS A CA 1
ATOM 743 C C . LYS A 1 93 ? -15.116 3.766 26.533 1.00 97.25 93 LYS A C 1
ATOM 745 O O . LYS A 1 93 ? -15.752 4.083 27.534 1.00 97.25 93 LYS A O 1
ATOM 750 N N . VAL A 1 94 ? -15.108 4.486 25.411 1.00 97.31 94 VAL A N 1
ATOM 751 C CA . VAL A 1 94 ? -15.940 5.681 25.224 1.00 97.31 94 VAL A CA 1
ATOM 752 C C . VAL A 1 94 ? -17.418 5.312 25.290 1.00 97.31 94 VAL A C 1
ATOM 754 O O . VAL A 1 94 ? -18.138 5.944 26.055 1.00 97.31 94 VAL A O 1
ATOM 757 N N . ASP A 1 95 ? -17.848 4.268 24.584 1.00 95.12 95 ASP A N 1
ATOM 758 C CA . ASP A 1 95 ? -19.247 3.825 24.583 1.00 95.12 95 ASP A CA 1
ATOM 759 C C . ASP A 1 95 ? -19.717 3.435 25.991 1.00 95.12 95 ASP A C 1
ATOM 761 O O . ASP A 1 95 ? -20.736 3.931 26.460 1.00 95.12 95 ASP A O 1
ATOM 765 N N . ILE A 1 96 ? -18.923 2.654 26.732 1.00 94.81 96 ILE A N 1
ATOM 766 C CA . ILE A 1 96 ? -19.240 2.286 28.122 1.00 94.81 96 ILE A CA 1
ATOM 767 C C . ILE A 1 96 ? -19.302 3.524 29.024 1.00 94.81 96 ILE A C 1
ATOM 769 O O . ILE A 1 96 ? -20.170 3.619 29.888 1.00 94.81 96 ILE A O 1
ATOM 773 N N . LEU A 1 97 ? -18.380 4.478 28.867 1.00 95.50 97 LEU A N 1
ATOM 774 C CA . LEU A 1 97 ? -18.398 5.715 29.652 1.00 95.50 97 LEU A CA 1
ATOM 775 C C . LEU A 1 97 ? -19.640 6.557 29.338 1.00 95.50 97 LEU A C 1
ATOM 777 O O . LEU A 1 97 ? -20.252 7.096 30.260 1.00 95.50 97 LEU A O 1
ATOM 781 N N . LEU A 1 98 ? -20.031 6.646 28.067 1.00 94.69 98 LEU A N 1
ATOM 782 C CA . LEU A 1 98 ? -21.255 7.320 27.643 1.00 94.69 98 LEU A CA 1
ATOM 783 C C . LEU A 1 98 ? -22.499 6.611 28.184 1.00 94.69 98 LEU A C 1
ATOM 785 O O . LEU A 1 98 ? -23.394 7.284 28.693 1.00 94.69 98 LEU A O 1
ATOM 789 N N . ASP A 1 99 ? -22.537 5.281 28.168 1.00 89.50 99 ASP A N 1
ATOM 790 C CA . ASP A 1 99 ? -23.598 4.485 28.789 1.00 89.50 99 ASP A CA 1
ATOM 791 C C . ASP A 1 99 ? -23.661 4.738 30.297 1.00 89.50 99 ASP A C 1
ATOM 793 O O . ASP A 1 99 ? -24.726 5.019 30.837 1.00 89.50 99 ASP A O 1
ATOM 797 N N . MET A 1 100 ? -22.525 4.732 30.997 1.00 89.69 100 MET A N 1
ATOM 798 C CA . MET A 1 100 ? -22.491 5.003 32.435 1.00 89.69 100 MET A CA 1
ATOM 799 C C . MET A 1 100 ? -22.982 6.412 32.764 1.00 89.69 100 MET A C 1
ATOM 801 O O . MET A 1 100 ? -23.694 6.581 33.746 1.00 89.69 100 MET A O 1
ATOM 805 N N . VAL A 1 101 ? -22.646 7.425 31.966 1.00 86.94 101 VAL A N 1
ATOM 806 C CA . VAL A 1 101 ? -23.094 8.808 32.204 1.00 86.94 101 VAL A CA 1
ATOM 807 C C . VAL A 1 101 ? -24.551 9.022 31.782 1.00 86.94 101 VAL A C 1
ATOM 809 O O . VAL A 1 101 ? -25.256 9.795 32.428 1.00 86.94 101 VAL A O 1
ATOM 812 N N . SER A 1 102 ? -25.023 8.336 30.740 1.00 80.38 102 SER A N 1
ATOM 813 C CA . SER A 1 102 ? -26.406 8.442 30.252 1.00 80.38 102 SER A CA 1
ATOM 814 C C . SER A 1 102 ? -27.405 7.614 31.073 1.00 80.38 102 SER A C 1
ATOM 816 O O . SER A 1 102 ? -28.560 8.019 31.209 1.00 80.38 102 SER A O 1
ATOM 818 N N . LEU A 1 103 ? -26.967 6.500 31.673 1.00 66.62 103 LEU A N 1
ATOM 819 C CA . LEU A 1 103 ? -27.753 5.651 32.578 1.00 66.62 103 LEU A CA 1
ATOM 820 C C . LEU A 1 103 ? -27.621 6.068 34.057 1.00 66.62 103 LEU A C 1
ATOM 822 O O . LEU A 1 103 ? -28.485 5.721 34.864 1.00 66.62 103 LEU A O 1
ATOM 826 N N . CYS A 1 104 ? -26.580 6.821 34.437 1.00 50.97 104 CYS A N 1
ATOM 827 C CA . CYS A 1 104 ? -26.465 7.437 35.762 1.00 50.97 104 CYS A CA 1
ATOM 828 C C . CYS A 1 104 ? -27.300 8.734 35.796 1.00 50.97 104 CYS A C 1
ATOM 830 O O . CYS A 1 104 ? -27.159 9.590 34.921 1.00 50.97 104 CYS A O 1
ATOM 832 N N . PRO A 1 105 ? -28.210 8.908 36.771 1.00 55.53 105 PRO A N 1
ATOM 833 C CA . PRO A 1 105 ? -29.299 9.874 36.696 1.00 55.53 105 PRO A CA 1
ATOM 834 C C . PRO A 1 105 ? -28.806 11.301 36.957 1.00 55.53 105 PRO A C 1
ATOM 836 O O . PRO A 1 105 ? -29.014 11.858 38.031 1.00 55.53 105 PRO A O 1
ATOM 839 N N . THR A 1 106 ? -28.203 11.934 35.956 1.00 53.19 106 THR A N 1
ATOM 840 C CA . THR A 1 106 ? -28.093 13.401 35.900 1.00 53.19 106 THR A CA 1
ATOM 841 C C . THR A 1 106 ? -29.289 14.040 35.191 1.00 53.19 106 THR A C 1
ATOM 843 O O . THR A 1 106 ? -29.472 15.249 35.286 1.00 53.19 106 THR A O 1
ATOM 846 N N . VAL A 1 107 ? -30.174 13.244 34.568 1.00 57.19 107 VAL A N 1
ATOM 847 C CA . VAL A 1 107 ? -31.388 13.756 33.894 1.00 57.19 107 VAL A CA 1
ATOM 848 C C . VAL A 1 107 ? -32.685 13.046 34.320 1.00 57.19 107 VAL A C 1
ATOM 850 O O . VAL A 1 107 ? -33.779 13.509 34.010 1.00 57.19 107 VAL A O 1
ATOM 853 N N . THR A 1 108 ? -32.632 11.979 35.123 1.00 46.34 108 THR A N 1
ATOM 854 C CA . THR A 1 108 ? -33.846 11.294 35.609 1.00 46.34 108 THR A CA 1
ATOM 855 C C . THR A 1 108 ? -33.803 11.006 37.103 1.00 46.34 108 THR A C 1
ATOM 857 O O . THR A 1 108 ? -33.768 9.868 37.556 1.00 46.34 108 THR A O 1
ATOM 860 N N . CYS A 1 109 ? -33.932 12.067 37.901 1.00 48.81 109 CYS A N 1
ATOM 861 C CA . CYS A 1 109 ? -34.587 11.934 39.198 1.00 48.81 109 CYS A CA 1
ATOM 862 C C . CYS A 1 109 ? -35.462 13.150 39.575 1.00 48.81 109 CYS A C 1
ATOM 864 O O . CYS A 1 109 ? -35.180 13.831 40.554 1.00 48.81 109 CYS A O 1
ATOM 866 N N . PRO A 1 110 ? -36.614 13.367 38.904 1.00 46.28 110 PRO A N 1
ATOM 867 C CA . PRO A 1 110 ? -37.802 13.917 39.559 1.00 46.28 110 PRO A CA 1
ATOM 868 C C . PRO A 1 110 ? -38.666 12.816 40.210 1.00 46.28 110 PRO A C 1
ATOM 870 O O . PRO A 1 110 ? -39.711 13.101 40.794 1.00 46.28 110 PRO A O 1
ATOM 873 N N . ARG A 1 111 ? -38.253 11.537 40.159 1.00 44.91 111 ARG A N 1
ATOM 874 C CA . ARG A 1 111 ? -39.042 10.406 40.685 1.00 44.91 111 ARG A CA 1
ATOM 875 C C . ARG A 1 111 ? -39.052 10.284 42.216 1.00 44.91 111 ARG A C 1
ATOM 877 O O . ARG A 1 111 ? -39.734 9.409 42.736 1.00 44.91 111 ARG A O 1
ATOM 884 N N . GLN A 1 112 ? -38.378 11.183 42.939 1.00 44.06 112 GLN A N 1
ATOM 885 C CA . GLN A 1 112 ? -38.563 11.350 44.387 1.00 44.06 112 GLN A CA 1
ATOM 886 C C . GLN A 1 112 ? -39.629 12.397 44.762 1.00 44.06 112 GLN A C 1
ATOM 888 O O . GLN A 1 112 ? -40.059 12.425 45.914 1.00 44.06 112 GLN A O 1
ATOM 893 N N . GLN A 1 113 ? -40.130 13.205 43.817 1.00 41.03 113 GLN A N 1
ATOM 894 C CA . GLN A 1 113 ? -41.151 14.213 44.133 1.00 41.03 113 GLN A CA 1
ATOM 895 C C . GLN A 1 113 ? -42.554 13.589 44.282 1.00 41.03 113 GLN A C 1
ATOM 897 O O . GLN A 1 113 ? -43.318 13.999 45.150 1.00 41.03 113 GLN A O 1
ATOM 902 N N . LYS A 1 114 ? -42.879 12.546 43.498 1.00 38.56 114 LYS A N 1
ATOM 903 C CA . LYS A 1 114 ? -44.192 11.863 43.530 1.00 38.56 114 LYS A CA 1
ATOM 904 C C . LYS A 1 114 ? -44.369 10.940 44.751 1.00 38.56 114 LYS A C 1
ATOM 906 O O . LYS A 1 114 ? -45.494 10.703 45.167 1.00 38.56 114 LYS A O 1
ATOM 911 N N . CYS A 1 115 ? -43.280 10.479 45.377 1.00 42.84 115 CYS A N 1
ATOM 912 C CA . CYS A 1 115 ? -43.350 9.651 46.592 1.00 42.84 115 CYS A CA 1
ATOM 913 C C . CYS A 1 115 ? -43.486 10.457 47.897 1.00 42.84 115 CYS A C 1
ATOM 915 O O . CYS A 1 115 ? -43.638 9.859 48.957 1.00 42.84 115 CYS A O 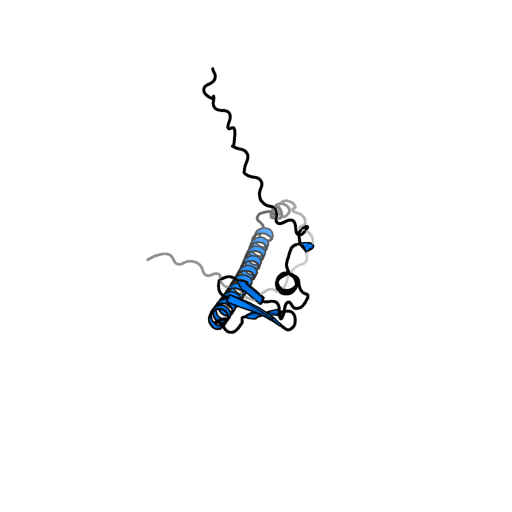1
ATOM 917 N N . ARG A 1 116 ? -43.428 11.797 47.853 1.00 40.34 116 ARG A N 1
ATOM 918 C CA . ARG A 1 116 ? -43.572 12.652 49.047 1.00 40.34 116 ARG A CA 1
ATOM 919 C C . ARG A 1 116 ? -44.951 13.291 49.212 1.00 40.34 116 ARG A C 1
ATOM 921 O O . ARG 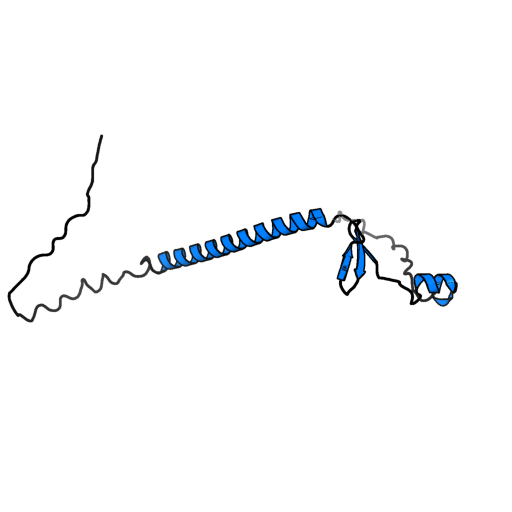A 1 116 ? -45.239 13.761 50.307 1.00 40.34 116 ARG A O 1
ATOM 928 N N . SER A 1 117 ? -45.784 13.335 48.170 1.00 42.31 117 SER A N 1
ATOM 929 C CA . SER A 1 117 ? -47.014 14.146 48.177 1.00 42.31 117 SER A CA 1
ATOM 930 C C . SER A 1 117 ? -48.324 13.374 48.337 1.00 42.31 117 SER A C 1
ATOM 932 O O . SER A 1 117 ? -49.355 14.006 48.530 1.00 42.31 117 SER A O 1
ATOM 934 N N . GLU A 1 118 ? -48.329 12.043 48.276 1.00 40.16 118 GLU A N 1
ATOM 935 C CA . GLU A 1 118 ? -49.564 11.259 48.409 1.00 40.16 118 GLU A CA 1
ATOM 936 C C . GLU A 1 118 ? -49.474 10.341 49.629 1.00 40.16 118 GLU A C 1
ATOM 938 O O . GLU A 1 118 ? -49.141 9.160 49.559 1.00 40.16 118 GLU A O 1
ATOM 943 N N . GLY A 1 119 ? -49.790 10.926 50.786 1.00 47.28 119 GLY A N 1
ATOM 944 C CA . GLY A 1 119 ? -50.302 10.173 51.919 1.00 47.28 119 GLY A CA 1
ATOM 945 C C . GLY A 1 119 ? -51.612 9.497 51.521 1.00 47.28 119 GLY A C 1
ATOM 946 O O . GLY A 1 119 ? -52.656 10.136 51.490 1.00 47.28 119 GLY A O 1
ATOM 947 N N . CYS A 1 120 ? -51.540 8.214 51.187 1.00 45.44 120 CYS A N 1
ATOM 948 C CA . CYS A 1 120 ? -52.660 7.300 50.969 1.00 45.44 120 CYS A CA 1
ATOM 949 C C . CYS A 1 120 ? -52.022 5.900 50.874 1.00 45.44 120 CYS A C 1
ATOM 951 O O . CYS A 1 120 ? -51.276 5.639 49.946 1.00 45.44 120 CYS A O 1
ATOM 953 N N . TRP A 1 121 ? -52.154 4.954 51.799 1.00 32.75 121 TRP A N 1
ATOM 954 C CA . TRP A 1 121 ? -53.300 4.611 52.622 1.00 32.75 121 TRP A CA 1
ATOM 955 C C . TRP A 1 121 ? -52.840 3.912 53.901 1.00 32.75 121 TRP A C 1
ATOM 957 O O . TRP A 1 121 ? -52.286 2.816 53.870 1.00 32.75 121 TRP A O 1
ATOM 967 N N . ASN A 1 122 ? -53.162 4.510 55.044 1.00 43.41 122 ASN A N 1
ATOM 968 C CA . ASN A 1 122 ? -53.267 3.777 56.297 1.00 43.41 122 ASN A CA 1
ATOM 969 C C . ASN A 1 122 ? -54.689 3.191 56.386 1.00 43.41 122 ASN A C 1
ATOM 971 O O . ASN A 1 122 ? -55.611 3.866 56.838 1.00 43.41 122 ASN A O 1
ATOM 975 N N . ARG A 1 123 ? -54.875 1.959 55.893 1.00 39.09 123 ARG A N 1
ATOM 976 C CA . ARG A 1 123 ? -55.977 0.996 56.158 1.00 39.09 123 ARG A CA 1
ATOM 977 C C . ARG A 1 123 ? -55.756 -0.161 55.173 1.00 39.09 123 ARG A C 1
ATOM 979 O O . ARG A 1 123 ? -55.807 0.061 53.980 1.00 39.09 123 ARG A O 1
ATOM 986 N N . GLN A 1 124 ? -55.384 -1.371 55.574 1.00 33.84 124 GLN A N 1
ATOM 987 C CA . GLN A 1 124 ? -56.138 -2.240 56.465 1.00 33.84 124 GLN A CA 1
ATOM 988 C C . GLN A 1 124 ? -55.198 -3.125 57.308 1.00 33.84 124 GLN A C 1
ATOM 990 O O . GLN A 1 124 ? -54.269 -3.755 56.818 1.00 33.84 124 GLN A O 1
ATOM 995 N N . ARG A 1 125 ? -55.525 -3.178 58.597 1.00 40.34 125 ARG A N 1
ATOM 996 C CA . ARG A 1 125 ? -55.044 -4.070 59.661 1.00 40.34 125 ARG A CA 1
ATOM 997 C C . ARG A 1 125 ? -54.853 -5.535 59.216 1.00 40.34 125 ARG A C 1
ATOM 999 O O . ARG A 1 125 ? -55.812 -6.089 58.692 1.00 40.34 125 ARG A O 1
ATOM 1006 N N . ARG A 1 126 ? -53.748 -6.187 59.623 1.00 34.97 126 ARG A N 1
ATOM 1007 C CA . ARG A 1 126 ? -53.725 -7.442 60.425 1.00 34.97 126 ARG A CA 1
ATOM 1008 C C . ARG A 1 126 ? -52.385 -7.602 61.184 1.00 34.97 126 ARG A C 1
ATOM 1010 O O . ARG A 1 126 ? -51.396 -7.018 60.749 1.00 34.97 126 ARG A O 1
ATOM 1017 N N . PRO A 1 127 ? -52.371 -8.297 62.341 1.00 43.00 127 PRO A N 1
ATOM 1018 C CA . PRO A 1 127 ? -51.344 -8.152 63.374 1.00 43.00 127 PRO A CA 1
ATOM 1019 C C . PRO A 1 127 ? -50.320 -9.300 63.416 1.00 43.00 127 PRO A C 1
ATOM 1021 O O . PRO A 1 127 ? -50.575 -10.381 62.902 1.00 43.00 127 PRO A O 1
ATOM 1024 N N . PHE A 1 128 ? -49.208 -9.023 64.108 1.00 40.50 128 PHE A N 1
ATOM 1025 C CA . PHE A 1 128 ? -48.369 -9.940 64.895 1.00 40.50 128 PHE A CA 1
ATOM 1026 C C . PHE A 1 128 ? -48.147 -11.362 64.352 1.00 40.50 128 PHE A C 1
ATOM 1028 O O . PHE A 1 128 ? -48.975 -12.247 64.536 1.00 40.50 128 PHE A O 1
ATOM 1035 N N . SER A 1 129 ? -46.933 -11.651 63.886 1.00 42.72 129 SER A N 1
ATOM 1036 C CA . SER A 1 129 ? -45.904 -12.329 64.699 1.00 42.72 129 SER A CA 1
ATOM 1037 C C . SER A 1 129 ? -44.762 -12.853 63.816 1.00 42.72 129 SER A C 1
ATOM 1039 O O . SER A 1 129 ? -44.984 -13.286 62.693 1.00 42.72 129 SER A O 1
ATOM 1041 N N . LEU A 1 130 ? -43.552 -12.828 64.388 1.00 37.00 130 LEU A N 1
ATOM 1042 C CA . LEU A 1 130 ? -42.318 -13.490 63.935 1.00 37.00 130 LEU A CA 1
ATOM 1043 C C . LEU A 1 130 ? -41.439 -12.734 62.918 1.00 37.00 130 LEU A C 1
ATOM 1045 O O . LEU A 1 130 ? -41.307 -13.084 61.753 1.00 37.00 130 LEU A O 1
ATOM 1049 N N . LEU A 1 131 ? -40.715 -11.748 63.444 1.00 45.06 131 LEU A N 1
ATOM 1050 C CA . LEU A 1 131 ? -39.268 -11.606 63.222 1.00 45.06 131 LEU A CA 1
ATOM 1051 C C . LEU A 1 131 ? -38.610 -11.781 64.611 1.00 45.06 131 LEU A C 1
ATOM 1053 O O . LEU A 1 131 ? -39.307 -11.508 65.593 1.00 45.06 131 LEU A O 1
ATOM 1057 N N . PRO A 1 132 ? -37.329 -12.186 64.758 1.00 49.62 132 PRO A N 1
ATOM 1058 C CA . PRO A 1 132 ? -36.241 -11.792 63.860 1.00 49.62 132 PRO A CA 1
ATOM 1059 C C . PRO A 1 132 ? -35.126 -12.837 63.648 1.00 49.62 132 PRO A C 1
ATOM 1061 O O . PRO A 1 132 ? -35.032 -13.829 64.359 1.00 49.62 132 PRO A O 1
ATOM 1064 N N . ALA A 1 133 ? -34.240 -12.544 62.692 1.00 38.00 133 ALA A N 1
ATOM 1065 C CA . ALA A 1 133 ? -32.776 -12.553 62.846 1.00 38.00 133 ALA A CA 1
ATOM 1066 C C . ALA A 1 133 ? -32.090 -12.998 61.550 1.00 38.00 133 ALA A C 1
ATOM 1068 O O . ALA A 1 133 ? -31.963 -14.184 61.277 1.00 38.00 133 ALA A O 1
ATOM 1069 N N . LEU A 1 134 ? -31.564 -12.035 60.797 1.00 39.84 134 LEU A N 1
ATOM 1070 C CA . LEU A 1 134 ? -30.230 -12.170 60.222 1.00 39.84 134 LEU A CA 1
ATOM 1071 C C . LEU A 1 134 ? -29.621 -10.772 60.140 1.00 39.84 134 LEU A C 1
ATOM 1073 O O . LEU A 1 134 ? -30.158 -9.837 59.551 1.00 39.84 134 LEU A O 1
ATOM 1077 N N . SER A 1 135 ? -28.553 -10.660 60.910 1.00 4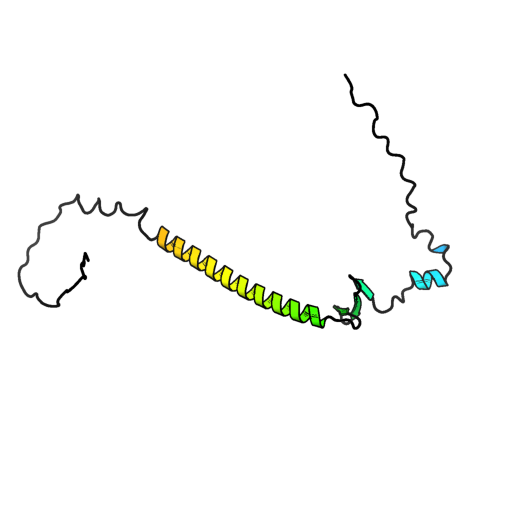3.62 135 SER A N 1
ATOM 1078 C CA . SER A 1 135 ? -27.786 -9.496 61.307 1.00 43.62 135 SER A CA 1
ATOM 1079 C C . SER A 1 135 ? -27.180 -8.732 60.135 1.00 43.62 135 SER A C 1
ATOM 1081 O O . SER A 1 135 ? -26.413 -9.283 59.348 1.00 43.62 135 SER A O 1
ATOM 1083 N N . ALA A 1 136 ? -27.439 -7.429 60.122 1.00 45.16 136 ALA A N 1
ATOM 1084 C CA . ALA A 1 136 ? -26.603 -6.426 59.485 1.00 45.16 136 ALA A CA 1
ATOM 1085 C C . ALA A 1 136 ? -25.490 -6.002 60.452 1.00 45.16 136 ALA A C 1
ATOM 1087 O O . ALA A 1 136 ? -25.825 -5.611 61.563 1.00 45.16 136 ALA A O 1
ATOM 1088 N N . LEU A 1 137 ? -24.222 -6.021 60.023 1.00 43.06 137 LEU A N 1
ATOM 1089 C CA . LEU A 1 137 ? -23.097 -5.192 60.506 1.00 43.06 137 LEU A CA 1
ATOM 1090 C C . LEU A 1 137 ? -21.915 -5.324 59.505 1.00 43.06 137 LEU A C 1
ATOM 1092 O O . LEU A 1 137 ? -21.771 -6.392 58.915 1.00 43.06 137 LEU A O 1
ATOM 1096 N N . PRO A 1 138 ? -20.970 -4.362 59.398 1.00 50.56 138 PRO A N 1
ATOM 1097 C CA . PRO A 1 138 ? -21.140 -2.904 59.406 1.00 50.56 138 PRO A CA 1
ATOM 1098 C C . PRO A 1 138 ? -20.315 -2.158 58.319 1.00 50.56 138 PRO A C 1
ATOM 1100 O O . PRO A 1 138 ? -19.230 -2.572 57.914 1.00 50.56 138 PRO A O 1
ATOM 1103 N N . CYS A 1 139 ? -20.795 -0.967 57.934 1.00 35.56 139 CYS A N 1
ATOM 1104 C CA . CYS A 1 139 ? -19.996 0.087 57.296 1.00 35.56 139 CYS A CA 1
ATOM 1105 C C . CYS A 1 139 ? -18.863 0.540 58.231 1.00 35.56 139 CYS A C 1
ATOM 1107 O O . CYS A 1 139 ? -19.126 1.020 59.335 1.00 35.56 139 CYS A O 1
ATOM 1109 N N . TYR A 1 140 ? -17.612 0.454 57.776 1.00 40.44 140 TYR A N 1
ATOM 1110 C CA . TYR A 1 140 ? -16.464 1.015 58.485 1.00 40.44 140 TYR A CA 1
ATOM 1111 C C . TYR A 1 140 ? -16.458 2.546 58.382 1.00 40.44 140 TYR A C 1
ATOM 1113 O O . TYR A 1 140 ? -16.349 3.119 57.298 1.00 40.44 140 TYR A O 1
ATOM 1121 N N . ALA A 1 141 ? -16.546 3.205 59.536 1.00 44.62 141 ALA A N 1
ATOM 1122 C CA . ALA A 1 141 ? -16.304 4.627 59.698 1.00 44.62 141 ALA A CA 1
ATOM 1123 C C . ALA A 1 141 ? -14.880 4.867 60.234 1.00 44.62 141 ALA A C 1
ATOM 1125 O O . ALA A 1 141 ? -14.499 4.330 61.266 1.00 44.62 141 ALA A O 1
ATOM 1126 N N . ARG A 1 142 ? -14.152 5.755 59.544 1.00 41.53 142 ARG A N 1
ATOM 1127 C CA . ARG A 1 142 ? -13.447 6.922 60.109 1.00 41.53 142 ARG A CA 1
ATOM 1128 C C . ARG A 1 142 ? -12.397 6.678 61.216 1.00 41.53 142 ARG A C 1
ATOM 1130 O O . ARG A 1 142 ? -12.738 6.531 62.383 1.00 41.53 142 ARG A O 1
ATOM 1137 N N . GLN A 1 143 ? -11.122 6.902 60.884 1.00 47.41 143 GLN A N 1
ATOM 1138 C CA . GLN A 1 143 ? -10.123 7.397 61.842 1.00 47.41 143 GLN A CA 1
ATOM 1139 C C . GLN A 1 143 ? -9.453 8.670 61.308 1.00 47.41 143 GLN A C 1
ATOM 1141 O O . GLN A 1 143 ? -8.936 8.715 60.195 1.00 47.41 143 GLN A O 1
ATOM 1146 N N . ARG A 1 144 ? -9.545 9.727 62.121 1.00 49.62 144 ARG A N 1
ATOM 1147 C CA . ARG A 1 144 ? -8.778 10.975 62.053 1.00 49.62 144 ARG A CA 1
ATOM 1148 C C . ARG A 1 144 ? -7.503 10.814 62.894 1.00 49.62 144 ARG A C 1
ATOM 1150 O O . ARG A 1 144 ? -7.575 10.208 63.955 1.00 49.62 144 ARG A O 1
ATOM 1157 N N . ALA A 1 145 ? -6.465 11.535 62.468 1.00 45.62 145 ALA A N 1
ATOM 1158 C CA . ALA A 1 145 ? -5.403 12.160 63.265 1.00 45.62 145 ALA A CA 1
ATOM 1159 C C . ALA A 1 145 ? -4.357 11.267 63.967 1.00 45.62 145 ALA A C 1
ATOM 1161 O O . ALA A 1 145 ? -4.594 10.722 65.043 1.00 45.62 145 ALA A O 1
ATOM 1162 N N . LYS A 1 146 ? -3.137 11.298 63.425 1.00 46.50 146 LYS A N 1
ATOM 1163 C CA . LYS A 1 146 ? -1.975 11.933 64.064 1.00 46.50 146 LYS A CA 1
ATOM 1164 C C . LYS A 1 146 ? -1.061 12.500 62.986 1.00 46.50 146 LYS A C 1
ATOM 1166 O O . LYS A 1 146 ? -1.009 11.871 61.908 1.00 46.50 146 LYS A O 1
#